Protein AF-A0AAV2C177-F1 (afdb_monomer_lite)

Foldseek 3Di:
DVLLVPADPVLLQVLCVVLVHDDDPPDDSVNSVVSQVPDPSRDPVVSNVSSVVSVVVVVVVVVVVVVVVVVVVVVVVVVVVVVVVVVVVVVVVPDDDDDPPVPPVVVVVVLPVQQPDDDPPDDPVVSVVSSVVVCVVVVVCPPPDDDDDDDDDDDDDDDD

Sequence (160 aa):
MAYLAKARKDDLKTLATELGLQVNDTMRVIDLKDLIVKSETYDEIFTKNLLETLIETRQQQENDHKNLEERKRKEQDLLFEIERLKLNLAAVGSSPNLGASASNVNIETHIQQLVPKFTNTSDIASYLQLFERQCETLNVLGYFTSPTNEGEFQRQPRNN

pLDDT: mean 75.11, std 18.79, range [34.16, 93.94]

Radius of gyration: 38.58 Å; chains: 1; bounding box: 80×46×93 Å

Organism: NCBI:txid280406

Structure (mmCIF, N/CA/C/O backbone):
data_AF-A0AAV2C177-F1
#
_entry.id   AF-A0AAV2C177-F1
#
loop_
_atom_site.group_PDB
_atom_site.id
_atom_site.type_symbol
_atom_site.label_atom_id
_atom_site.label_alt_id
_atom_site.label_comp_id
_atom_site.label_asym_id
_atom_site.label_entity_id
_atom_site.label_seq_id
_atom_site.pdbx_PDB_ins_code
_atom_site.Cartn_x
_atom_site.Cartn_y
_atom_site.Cartn_z
_atom_site.occupancy
_atom_site.B_iso_or_equiv
_atom_site.auth_seq_id
_atom_site.auth_comp_id
_atom_site.auth_asym_id
_atom_site.auth_atom_id
_atom_site.pdbx_PDB_model_num
ATOM 1 N N . MET A 1 1 ? -15.573 3.826 21.245 1.00 64.12 1 MET A N 1
ATOM 2 C CA . MET A 1 1 ? -14.378 3.534 20.420 1.00 64.12 1 MET A CA 1
ATOM 3 C C . MET A 1 1 ? -14.735 3.421 18.937 1.00 64.12 1 MET A C 1
ATOM 5 O O . MET A 1 1 ? -14.883 2.324 18.412 1.00 64.12 1 MET A O 1
ATOM 9 N N . ALA A 1 2 ? -14.929 4.554 18.249 1.00 80.06 2 ALA A N 1
ATOM 10 C CA . ALA A 1 2 ? -15.365 4.574 16.842 1.00 80.06 2 ALA A CA 1
ATOM 11 C C . ALA A 1 2 ? -14.238 4.255 15.838 1.00 80.06 2 ALA A C 1
ATOM 13 O O . ALA A 1 2 ? -14.513 3.811 14.725 1.00 80.06 2 ALA A O 1
ATOM 14 N N . TYR A 1 3 ? -12.974 4.454 16.221 1.00 87.81 3 TYR A N 1
ATOM 15 C CA . TYR A 1 3 ? -11.823 4.253 15.336 1.00 87.81 3 TYR A CA 1
ATOM 16 C C . TYR A 1 3 ? -11.579 2.763 15.027 1.00 87.81 3 TYR A C 1
ATOM 18 O O . TYR A 1 3 ? -11.424 2.399 13.863 1.00 87.81 3 TYR A O 1
ATOM 26 N N . LEU A 1 4 ? -11.712 1.878 16.027 1.00 90.50 4 LEU A N 1
ATOM 27 C CA . LEU A 1 4 ? -11.646 0.421 15.838 1.00 90.50 4 LEU A CA 1
ATOM 28 C C . LEU A 1 4 ? -12.743 -0.098 14.896 1.00 90.50 4 LEU A C 1
ATOM 30 O O . LEU A 1 4 ? -12.588 -1.143 14.271 1.00 90.50 4 LEU A O 1
ATOM 34 N N . ALA A 1 5 ? -13.869 0.616 14.769 1.00 88.50 5 ALA A N 1
ATOM 35 C CA . ALA A 1 5 ? -14.960 0.205 13.891 1.00 88.50 5 ALA A CA 1
ATOM 36 C C . ALA A 1 5 ? -14.564 0.222 12.406 1.00 88.50 5 ALA A C 1
ATOM 38 O O . ALA A 1 5 ? -15.079 -0.597 11.649 1.00 88.50 5 ALA A O 1
ATOM 39 N N . LYS A 1 6 ? -13.640 1.114 12.022 1.00 89.19 6 LYS A N 1
ATOM 40 C CA . LYS A 1 6 ? -13.135 1.277 10.651 1.00 89.19 6 LYS A CA 1
ATOM 41 C C . LYS A 1 6 ? -11.962 0.345 10.312 1.00 89.19 6 LYS A C 1
ATOM 43 O O . LYS A 1 6 ? -11.623 0.221 9.140 1.00 89.19 6 LYS A O 1
ATOM 48 N N . ALA A 1 7 ? -11.353 -0.286 11.314 1.00 89.69 7 ALA A N 1
ATOM 49 C CA . ALA A 1 7 ? -10.188 -1.151 11.152 1.00 89.69 7 ALA A CA 1
ATOM 50 C C . ALA A 1 7 ? -10.539 -2.481 10.465 1.00 89.69 7 ALA A C 1
ATOM 52 O O . ALA A 1 7 ? -11.612 -3.049 10.711 1.00 89.69 7 ALA A O 1
ATOM 53 N N . ARG A 1 8 ? -9.627 -3.014 9.638 1.00 92.19 8 ARG A N 1
ATOM 54 C CA . ARG A 1 8 ? -9.775 -4.364 9.072 1.00 92.19 8 ARG A CA 1
ATOM 55 C C . ARG A 1 8 ? -9.472 -5.425 10.129 1.00 92.19 8 ARG A C 1
ATOM 57 O O . ARG A 1 8 ? -8.832 -5.158 11.141 1.00 92.19 8 ARG A O 1
ATOM 64 N N . LYS A 1 9 ? -9.931 -6.658 9.882 1.00 92.19 9 LYS A N 1
ATOM 65 C CA . LYS A 1 9 ? -9.678 -7.796 10.781 1.00 92.19 9 LYS A CA 1
ATOM 66 C C . LYS A 1 9 ? -8.177 -8.016 10.994 1.00 92.19 9 LYS A C 1
ATOM 68 O O . LYS A 1 9 ? -7.777 -8.231 12.130 1.00 92.19 9 LYS A O 1
ATOM 73 N N . ASP A 1 10 ? -7.383 -7.942 9.929 1.00 91.81 10 ASP A N 1
ATOM 74 C CA . ASP A 1 10 ? -5.937 -8.172 9.999 1.00 91.81 10 ASP A CA 1
ATOM 75 C C . ASP A 1 10 ? -5.230 -7.065 10.788 1.00 91.81 10 ASP A C 1
ATOM 77 O O . ASP A 1 10 ? -4.469 -7.372 11.698 1.00 91.81 10 ASP A O 1
ATOM 81 N N . ASP A 1 11 ? -5.585 -5.796 10.553 1.00 93.25 11 ASP A N 1
ATOM 82 C CA . ASP A 1 11 ? -5.046 -4.664 11.321 1.00 93.25 11 ASP A CA 1
ATOM 83 C C . ASP A 1 11 ? -5.360 -4.804 12.823 1.00 93.25 11 ASP A C 1
ATOM 85 O O . ASP A 1 11 ? -4.505 -4.557 13.666 1.00 93.25 11 ASP A O 1
ATOM 89 N N . LEU A 1 12 ? -6.574 -5.257 13.172 1.00 93.44 12 LEU A N 1
ATOM 90 C CA . LEU A 1 12 ? -6.971 -5.510 14.563 1.00 93.44 12 LEU A CA 1
ATOM 91 C C . LEU A 1 12 ? -6.228 -6.690 15.194 1.00 93.44 12 LEU A C 1
ATOM 93 O O . LEU A 1 12 ? -5.961 -6.656 16.394 1.00 93.44 12 LEU A O 1
ATOM 97 N N . LYS A 1 13 ? -5.907 -7.733 14.418 1.00 93.56 13 LYS A N 1
ATOM 98 C CA . LYS A 1 13 ? -5.086 -8.847 14.904 1.00 93.56 13 LYS A CA 1
ATOM 99 C C . LYS A 1 13 ? -3.681 -8.361 15.229 1.00 93.56 13 LYS A C 1
ATOM 101 O O . LYS A 1 13 ? -3.229 -8.576 16.347 1.00 93.56 13 LYS A O 1
ATOM 106 N N . THR A 1 14 ? -3.039 -7.667 14.291 1.00 93.62 14 THR A N 1
ATOM 107 C CA . THR A 1 14 ? -1.691 -7.126 14.488 1.00 93.62 14 THR A CA 1
ATOM 108 C C . THR A 1 14 ? -1.666 -6.158 15.664 1.00 93.62 14 THR A C 1
ATOM 110 O O . THR A 1 14 ? -0.816 -6.286 16.533 1.00 93.62 14 THR A O 1
ATOM 113 N N . LEU A 1 15 ? -2.657 -5.268 15.765 1.00 93.25 15 LEU A N 1
ATOM 114 C CA . LEU A 1 15 ? -2.800 -4.348 16.892 1.00 93.25 15 LEU A CA 1
ATOM 115 C C . LEU A 1 15 ? -2.883 -5.082 18.237 1.00 93.25 15 LEU A C 1
ATOM 117 O O . LEU A 1 15 ? -2.197 -4.714 19.183 1.00 93.25 15 LEU A O 1
ATOM 121 N N . ALA A 1 16 ? -3.702 -6.130 18.334 1.00 92.88 16 ALA A N 1
ATOM 122 C CA . ALA A 1 16 ? -3.807 -6.917 19.557 1.00 92.88 16 ALA A CA 1
ATOM 123 C C . ALA A 1 16 ? -2.504 -7.678 19.872 1.00 92.88 16 ALA A C 1
ATOM 125 O O . ALA A 1 16 ? -2.121 -7.751 21.037 1.00 92.88 16 ALA A O 1
ATOM 126 N N . THR A 1 17 ? -1.788 -8.178 18.861 1.00 92.88 17 THR A N 1
ATOM 127 C CA . THR A 1 17 ? -0.466 -8.801 19.037 1.00 92.88 17 THR A CA 1
ATOM 128 C C . THR A 1 17 ? 0.585 -7.805 19.536 1.00 92.88 17 THR A C 1
ATOM 130 O O . THR A 1 17 ? 1.320 -8.130 20.464 1.00 92.88 17 THR A O 1
ATOM 133 N N . GLU A 1 18 ? 0.622 -6.587 18.992 1.00 91.38 18 GLU A N 1
ATOM 134 C CA . GLU A 1 18 ? 1.525 -5.506 19.429 1.00 91.38 18 GLU A CA 1
ATOM 135 C C . GLU A 1 18 ? 1.225 -5.043 20.864 1.00 91.38 18 GLU A C 1
ATOM 137 O O . GLU A 1 18 ? 2.129 -4.719 21.630 1.00 91.38 18 GLU A O 1
ATOM 142 N N . LEU A 1 19 ? -0.047 -5.086 21.274 1.00 90.56 19 LEU A N 1
ATOM 143 C CA . LEU A 1 19 ? -0.466 -4.845 22.660 1.00 90.56 19 LEU A CA 1
ATOM 144 C C . LEU A 1 19 ? -0.157 -6.023 23.608 1.00 90.56 19 LEU A C 1
ATOM 146 O O . LEU A 1 19 ? -0.509 -5.966 24.788 1.00 90.56 19 LEU A O 1
ATOM 150 N N . GLY A 1 20 ? 0.476 -7.093 23.112 1.00 89.06 20 GLY A N 1
ATOM 151 C CA . GLY A 1 20 ? 0.830 -8.284 23.887 1.00 89.06 20 GLY A CA 1
ATOM 152 C C . GLY A 1 20 ? -0.356 -9.198 24.215 1.00 89.06 20 GLY A C 1
ATOM 153 O O . GLY A 1 20 ? -0.258 -10.038 25.110 1.00 89.06 20 GLY A O 1
ATOM 154 N N . LEU A 1 21 ? -1.486 -9.042 23.521 1.00 91.75 21 LEU A N 1
ATOM 155 C CA . LEU A 1 21 ? -2.688 -9.848 23.725 1.00 91.75 21 LEU A CA 1
ATOM 156 C C . LEU A 1 21 ? -2.605 -11.139 22.906 1.00 91.75 21 LEU A C 1
ATOM 158 O O . LEU A 1 21 ? -2.101 -11.162 21.782 1.00 91.75 21 LEU A O 1
ATOM 162 N N . GLN A 1 22 ? -3.138 -12.234 23.450 1.00 89.69 22 GLN A N 1
ATOM 163 C CA . GLN A 1 22 ? -3.216 -13.492 22.711 1.00 89.69 22 GLN A CA 1
ATOM 164 C C . GLN A 1 22 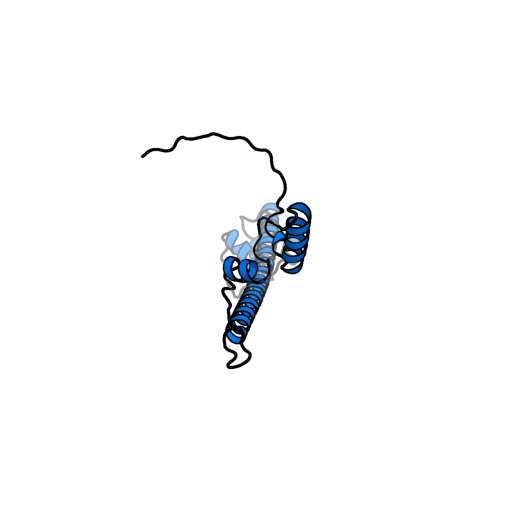? -4.340 -13.440 21.676 1.00 89.69 22 GLN A C 1
ATOM 166 O O . GLN A 1 22 ? -5.520 -13.341 22.015 1.00 89.69 22 GLN A O 1
ATOM 171 N N . VAL A 1 23 ? -3.957 -13.537 20.404 1.00 89.75 23 VAL A N 1
ATOM 172 C CA . VAL A 1 23 ? -4.864 -13.471 19.259 1.00 89.75 23 VAL A CA 1
ATOM 173 C C . VAL A 1 23 ? -4.935 -14.834 18.587 1.00 89.75 23 VAL A C 1
ATOM 175 O O . VAL A 1 23 ? -3.912 -15.396 18.211 1.00 89.75 23 VAL A O 1
ATOM 178 N N . ASN A 1 24 ? -6.151 -15.347 18.391 1.00 88.50 24 ASN A N 1
ATOM 179 C CA . ASN A 1 24 ? -6.386 -16.562 17.611 1.00 88.50 24 ASN A CA 1
ATOM 180 C C . ASN A 1 24 ? -6.914 -16.209 16.217 1.00 88.50 24 ASN A C 1
ATOM 182 O O . ASN A 1 24 ? -7.742 -15.307 16.059 1.00 88.50 24 ASN A O 1
ATOM 186 N N . ASP A 1 25 ? -6.527 -16.978 15.198 1.00 86.06 25 ASP A N 1
ATOM 187 C CA . ASP A 1 25 ? -6.924 -16.691 13.815 1.00 86.06 25 ASP A CA 1
ATOM 188 C C . ASP A 1 25 ? -8.433 -16.790 13.549 1.00 86.06 25 ASP A C 1
ATOM 190 O O . ASP A 1 25 ? -8.971 -16.109 12.661 1.00 86.06 25 ASP A O 1
ATOM 194 N N . THR A 1 26 ? -9.118 -17.589 14.364 1.00 90.81 26 THR A N 1
ATOM 195 C CA . THR A 1 26 ? -10.559 -17.848 14.319 1.00 90.81 26 THR A CA 1
ATOM 196 C C . THR A 1 26 ? -11.400 -16.775 15.012 1.00 90.81 26 THR A C 1
ATOM 198 O O . THR A 1 26 ? -12.614 -16.750 14.807 1.00 90.81 26 THR A O 1
ATOM 201 N N . MET A 1 27 ? -10.794 -15.861 15.783 1.00 90.50 27 MET A N 1
ATOM 202 C CA . MET A 1 27 ? -11.532 -14.807 16.490 1.00 90.50 27 MET A CA 1
ATOM 203 C C . MET A 1 27 ? -12.306 -13.914 15.519 1.00 90.50 27 MET A C 1
ATOM 205 O O . MET A 1 27 ? -11.838 -13.587 14.419 1.00 90.50 27 MET A O 1
ATOM 209 N N . ARG A 1 28 ? -13.512 -13.499 15.922 1.00 93.38 28 ARG A N 1
ATOM 210 C CA . ARG A 1 28 ? -14.308 -12.543 15.146 1.00 93.38 28 ARG A CA 1
ATOM 211 C C . ARG A 1 28 ? -13.816 -11.128 15.417 1.00 93.38 28 ARG A C 1
ATOM 213 O O . ARG A 1 28 ? -13.253 -10.831 16.462 1.00 93.38 28 ARG A O 1
ATOM 220 N N . VAL A 1 29 ? -14.104 -10.227 14.483 1.00 92.19 29 VAL A N 1
ATOM 221 C CA . VAL A 1 29 ? -13.759 -8.800 14.595 1.00 92.19 29 VAL A CA 1
ATOM 222 C C . VAL A 1 29 ? -14.313 -8.175 15.878 1.00 92.19 29 VAL A C 1
ATOM 224 O O . VAL A 1 29 ? -13.658 -7.333 16.478 1.00 92.19 29 VAL A O 1
ATOM 227 N N . ILE A 1 30 ? -15.511 -8.583 16.301 1.00 92.00 30 ILE A N 1
ATOM 228 C CA . ILE A 1 30 ? -16.134 -8.092 17.537 1.00 92.00 30 ILE A CA 1
ATOM 229 C C . ILE A 1 30 ? -15.345 -8.580 18.755 1.00 92.00 30 ILE A C 1
ATOM 231 O O . ILE A 1 30 ? -15.004 -7.770 19.607 1.00 92.00 30 ILE A O 1
ATOM 235 N N . ASP A 1 31 ? -14.984 -9.866 18.787 1.00 92.69 31 ASP A N 1
ATOM 236 C CA . ASP A 1 31 ? -14.225 -10.456 19.893 1.00 92.69 31 ASP A CA 1
ATOM 237 C C . ASP A 1 31 ? -12.832 -9.798 20.022 1.00 92.69 31 ASP A C 1
ATOM 239 O O . ASP A 1 31 ? -12.385 -9.527 21.130 1.00 92.69 31 ASP A O 1
ATOM 243 N N . LEU A 1 32 ? -12.181 -9.453 18.899 1.00 93.12 32 LEU A N 1
ATOM 244 C CA . LEU A 1 32 ? -10.905 -8.715 18.881 1.00 93.12 32 LEU A CA 1
ATOM 245 C C . LEU A 1 32 ? -11.040 -7.293 19.440 1.00 93.12 32 LEU A C 1
ATOM 247 O O . LEU A 1 32 ? -10.219 -6.862 20.244 1.00 93.12 32 LEU A O 1
ATOM 251 N N . LYS A 1 33 ? -12.082 -6.560 19.028 1.00 92.62 33 LYS A N 1
ATOM 252 C CA . LYS A 1 33 ? -12.353 -5.200 19.526 1.00 92.62 33 LYS A CA 1
ATOM 253 C C . LYS A 1 33 ? -12.593 -5.211 21.028 1.00 92.62 33 LYS A C 1
ATOM 255 O O . LYS A 1 33 ? -12.043 -4.380 21.743 1.00 92.62 33 LYS A O 1
ATOM 260 N N . ASP A 1 34 ? -13.389 -6.169 21.485 1.00 92.81 34 ASP A N 1
ATOM 261 C CA . ASP A 1 34 ? -13.671 -6.368 22.897 1.00 92.81 34 ASP A CA 1
ATOM 262 C C . ASP A 1 34 ? -12.405 -6.720 23.681 1.00 92.81 34 ASP A C 1
ATOM 264 O O . ASP A 1 34 ? -12.205 -6.172 24.759 1.00 92.81 34 ASP A O 1
ATOM 268 N N . LEU A 1 35 ? -11.546 -7.593 23.147 1.00 92.75 35 LEU A N 1
ATOM 269 C CA . LEU A 1 35 ? -10.286 -7.985 23.782 1.00 92.75 35 LEU A CA 1
ATOM 270 C C . LEU A 1 35 ? -9.346 -6.788 23.976 1.00 92.75 35 LEU A C 1
ATOM 272 O O . LEU A 1 35 ? -8.771 -6.637 25.049 1.00 92.75 35 LEU A O 1
ATOM 276 N N . ILE A 1 36 ? -9.235 -5.925 22.962 1.00 91.81 36 ILE A N 1
ATOM 277 C CA . ILE A 1 36 ? -8.404 -4.716 23.006 1.00 91.81 36 ILE A CA 1
ATOM 278 C C . ILE A 1 36 ? -8.949 -3.720 24.033 1.00 91.81 36 ILE A C 1
ATOM 280 O O . ILE A 1 36 ? -8.193 -3.203 24.838 1.00 91.81 36 ILE A O 1
ATOM 284 N N . VAL A 1 37 ? -10.259 -3.456 24.033 1.00 91.50 37 VAL A N 1
ATOM 285 C CA . VAL A 1 37 ? -10.857 -2.453 24.935 1.00 91.50 37 VAL A CA 1
ATOM 286 C C . VAL A 1 37 ? -10.908 -2.937 26.389 1.00 91.50 37 VAL A C 1
ATOM 288 O O . VAL A 1 37 ? -10.889 -2.120 27.305 1.00 91.50 37 VAL A O 1
ATOM 291 N N . LYS A 1 38 ? -10.993 -4.253 26.616 1.00 91.12 38 LYS A N 1
ATOM 292 C CA . LYS A 1 38 ? -11.011 -4.853 27.960 1.00 91.12 38 LYS A CA 1
ATOM 293 C C . LYS A 1 38 ? -9.613 -5.072 28.544 1.00 91.12 38 LYS A C 1
ATOM 295 O O . LYS A 1 38 ? -9.532 -5.510 29.690 1.00 91.12 38 LYS A O 1
ATOM 300 N N . SER A 1 39 ? -8.535 -4.829 27.795 1.00 89.19 39 SER A N 1
ATOM 301 C CA . SER A 1 39 ? -7.186 -5.010 28.328 1.00 89.19 39 SER A CA 1
ATOM 302 C C . SER A 1 39 ? -6.841 -3.912 29.335 1.00 89.19 39 SER A C 1
ATOM 304 O O . SER A 1 39 ? -7.199 -2.749 29.167 1.00 89.19 39 SER A O 1
ATOM 306 N N . GLU A 1 40 ? -6.102 -4.267 30.386 1.00 88.06 40 GLU A N 1
ATOM 307 C CA . GLU A 1 40 ? -5.603 -3.290 31.369 1.00 88.06 40 GLU A CA 1
ATOM 308 C C . GLU A 1 40 ? -4.577 -2.323 30.758 1.00 88.06 40 GLU A C 1
ATOM 310 O O . GLU A 1 40 ? -4.357 -1.227 31.264 1.00 88.06 40 GLU A O 1
ATOM 315 N N . THR A 1 41 ? -3.969 -2.728 29.644 1.00 85.81 41 THR A N 1
ATOM 316 C CA . THR A 1 41 ? -2.990 -1.961 28.869 1.00 85.81 41 THR A CA 1
ATOM 317 C C . THR A 1 41 ? -3.627 -1.023 27.842 1.00 85.81 41 THR A C 1
ATOM 319 O O . THR A 1 41 ? -2.909 -0.392 27.068 1.00 85.81 41 THR A O 1
ATOM 322 N N . TYR A 1 42 ? -4.960 -0.939 27.794 1.00 90.12 42 TYR A N 1
ATOM 323 C CA . TYR A 1 42 ? -5.665 -0.125 26.814 1.00 90.12 42 TYR A CA 1
ATOM 324 C C . TYR A 1 42 ? -5.494 1.373 27.094 1.00 90.12 42 TYR A C 1
ATOM 326 O O . TYR A 1 42 ? -6.072 1.926 28.029 1.00 90.12 42 TYR A O 1
ATOM 334 N N . ASP A 1 43 ? -4.756 2.046 26.216 1.00 91.62 43 ASP A N 1
ATOM 335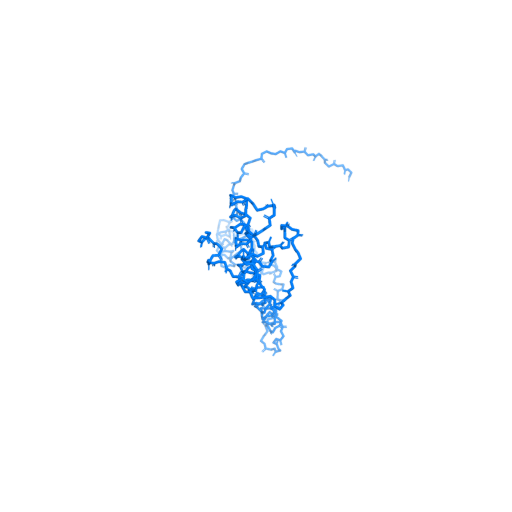 C CA . ASP A 1 43 ? -4.730 3.503 26.099 1.00 91.62 43 ASP A CA 1
ATOM 336 C C . ASP A 1 43 ? -5.326 3.894 24.743 1.00 91.62 43 ASP A C 1
ATOM 338 O O . ASP A 1 43 ? -4.838 3.475 23.691 1.00 91.62 43 ASP A O 1
ATOM 342 N N . GLU A 1 44 ? -6.396 4.692 24.756 1.00 91.12 44 GLU A N 1
ATOM 343 C CA . GLU A 1 44 ? -7.105 5.106 23.545 1.00 91.12 44 GLU A CA 1
ATOM 344 C C . GLU A 1 44 ? -6.206 5.876 22.569 1.00 91.12 44 GLU A C 1
ATOM 346 O O . GLU A 1 44 ? -6.294 5.648 21.362 1.00 91.12 44 GLU A O 1
ATOM 351 N N . ILE A 1 45 ? -5.330 6.758 23.063 1.00 91.94 45 ILE A N 1
ATOM 352 C CA . ILE A 1 45 ? -4.469 7.582 22.204 1.00 91.94 45 ILE A CA 1
ATOM 353 C C . ILE A 1 45 ? -3.387 6.705 21.581 1.00 91.94 45 ILE A C 1
ATOM 355 O O . ILE A 1 45 ? -3.192 6.729 20.365 1.00 91.94 45 ILE A O 1
ATOM 359 N N . PHE A 1 46 ? -2.723 5.893 22.405 1.00 92.19 46 PHE A N 1
ATOM 360 C CA . PHE A 1 46 ? -1.692 4.969 21.944 1.00 92.19 46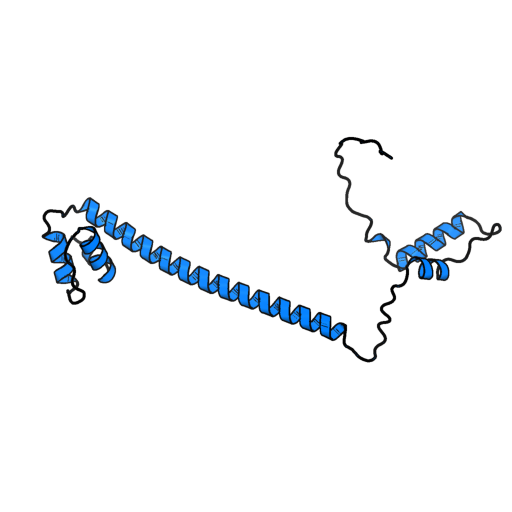 PHE A CA 1
ATOM 361 C C . PHE A 1 46 ? -2.247 3.959 20.934 1.00 92.19 46 PHE A C 1
ATOM 363 O O . PHE A 1 46 ? -1.707 3.816 19.839 1.00 92.19 46 PHE A O 1
ATOM 370 N N . THR A 1 47 ? -3.369 3.314 21.259 1.00 93.00 47 THR A N 1
ATOM 371 C CA . THR A 1 47 ? -4.002 2.291 20.414 1.00 93.00 47 THR A CA 1
ATOM 372 C C . THR A 1 47 ? -4.466 2.876 19.083 1.00 93.00 47 THR A C 1
ATOM 374 O O . THR A 1 47 ? -4.341 2.232 18.040 1.00 93.00 47 THR A O 1
ATOM 377 N N . LYS A 1 48 ? -4.982 4.110 19.092 1.00 93.19 48 LYS A N 1
ATOM 378 C CA . LYS A 1 48 ? -5.369 4.813 17.870 1.00 93.19 48 LYS A CA 1
ATOM 379 C C . LYS A 1 48 ? -4.153 5.121 16.993 1.00 93.19 48 LYS A C 1
ATOM 381 O O . LYS A 1 48 ? -4.188 4.787 15.813 1.00 93.19 48 LYS A O 1
ATOM 386 N N . ASN A 1 49 ? -3.099 5.710 17.558 1.00 93.56 49 ASN A N 1
ATOM 387 C CA . ASN A 1 49 ? -1.885 6.048 16.808 1.00 93.56 49 ASN A CA 1
ATOM 388 C C . ASN A 1 49 ? -1.224 4.789 16.229 1.00 93.56 49 ASN A C 1
ATOM 390 O O . ASN A 1 49 ? -0.848 4.767 15.061 1.00 93.56 49 ASN A O 1
ATOM 394 N N . LEU A 1 50 ? -1.150 3.715 17.019 1.00 93.81 50 LEU A N 1
ATOM 395 C CA . LEU A 1 50 ? -0.601 2.436 16.577 1.00 93.81 50 LEU A CA 1
ATOM 396 C C . LEU A 1 50 ? -1.406 1.850 15.410 1.00 93.81 50 LEU A C 1
ATOM 398 O O . LEU A 1 50 ? -0.831 1.399 14.421 1.00 93.81 50 LEU A O 1
ATOM 402 N N . LEU A 1 51 ? -2.739 1.905 15.483 1.00 93.94 51 LEU A N 1
ATOM 403 C CA . LEU A 1 51 ? -3.592 1.470 14.381 1.00 93.94 51 LEU A CA 1
ATOM 404 C C . LEU A 1 51 ? -3.393 2.323 13.119 1.00 93.94 51 LEU A C 1
ATOM 406 O O . LEU A 1 51 ? -3.378 1.776 12.018 1.00 93.94 51 LEU A O 1
ATOM 410 N N . GLU A 1 52 ? -3.241 3.641 13.258 1.00 93.75 52 GLU A N 1
ATOM 411 C CA . GLU A 1 52 ? -2.951 4.535 12.130 1.00 93.75 52 GLU A CA 1
ATOM 412 C C . GLU A 1 52 ? -1.624 4.150 11.453 1.00 93.75 52 GLU A C 1
ATOM 414 O O . GLU A 1 52 ? -1.604 3.933 10.241 1.00 93.75 52 GLU A O 1
ATOM 419 N N . THR A 1 53 ? -0.558 3.914 12.227 1.00 93.25 53 THR A N 1
ATOM 420 C CA . THR A 1 53 ? 0.739 3.450 11.705 1.00 93.25 53 THR A CA 1
ATOM 421 C C . THR A 1 53 ? 0.648 2.089 11.005 1.00 93.25 53 THR A C 1
ATOM 423 O O . THR A 1 53 ? 1.270 1.885 9.959 1.00 93.25 53 THR A O 1
ATOM 426 N N . LEU A 1 54 ? -0.140 1.146 11.531 1.00 93.19 54 LEU A N 1
ATOM 427 C CA . LEU A 1 54 ? -0.353 -0.158 10.889 1.00 93.19 54 LEU A CA 1
ATOM 428 C C . LEU A 1 54 ? -1.044 -0.015 9.526 1.00 93.19 54 LEU A C 1
ATOM 43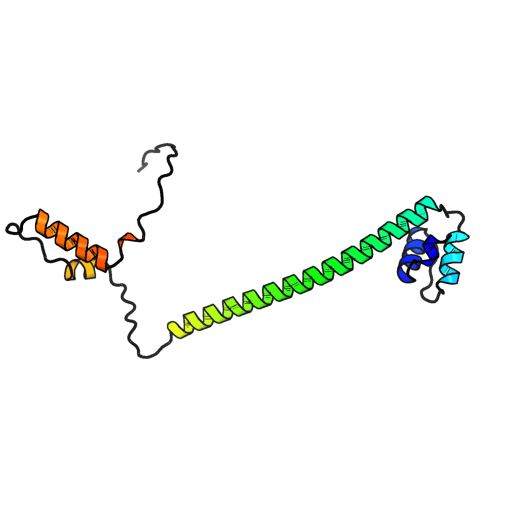0 O O . LEU A 1 54 ? -0.625 -0.633 8.543 1.00 93.19 54 LEU A O 1
ATOM 434 N N . ILE A 1 55 ? -2.068 0.840 9.446 1.00 91.94 55 ILE A N 1
ATOM 435 C CA . ILE A 1 55 ? -2.790 1.115 8.199 1.00 91.94 55 ILE A CA 1
ATOM 436 C C . ILE A 1 55 ? -1.860 1.767 7.170 1.00 91.94 55 ILE A C 1
ATOM 438 O O . ILE A 1 55 ? -1.876 1.364 6.003 1.00 91.94 55 ILE A O 1
ATOM 442 N N . GLU A 1 56 ? -1.045 2.737 7.589 1.00 91.50 56 GLU A N 1
ATOM 443 C CA . GLU A 1 56 ? -0.047 3.393 6.735 1.00 91.50 56 GLU A CA 1
ATOM 444 C C . GLU A 1 56 ? 0.994 2.398 6.216 1.00 91.50 56 GLU A C 1
ATOM 446 O O . GLU A 1 56 ? 1.255 2.347 5.014 1.00 91.50 56 GLU A O 1
ATOM 451 N N . THR A 1 57 ? 1.529 1.546 7.092 1.00 87.88 57 THR A N 1
ATOM 452 C CA . THR A 1 57 ? 2.534 0.535 6.733 1.00 87.88 57 THR A CA 1
ATOM 453 C C . THR A 1 57 ? 1.991 -0.447 5.695 1.00 87.88 57 THR A C 1
ATOM 455 O O . THR A 1 57 ? 2.655 -0.728 4.696 1.00 87.88 57 THR A O 1
ATOM 458 N N . ARG A 1 58 ? 0.753 -0.925 5.873 1.00 89.19 58 ARG A N 1
ATOM 459 C CA . ARG A 1 58 ? 0.076 -1.785 4.889 1.00 89.19 58 ARG A CA 1
ATOM 460 C C . ARG A 1 58 ? -0.084 -1.074 3.543 1.00 89.19 58 ARG A C 1
ATOM 462 O O . ARG A 1 58 ? 0.167 -1.665 2.495 1.00 89.19 58 ARG A O 1
ATOM 469 N N . GLN A 1 59 ? -0.505 0.190 3.563 1.00 86.25 59 GLN A N 1
ATOM 470 C CA . GLN A 1 59 ? -0.693 0.981 2.347 1.00 86.25 59 GLN A CA 1
ATOM 471 C C . GLN A 1 59 ? 0.631 1.187 1.598 1.00 86.25 59 GLN A C 1
ATOM 473 O O . GLN A 1 59 ? 0.667 1.098 0.370 1.00 86.25 59 GLN A O 1
ATOM 478 N N . GLN A 1 60 ? 1.717 1.417 2.337 1.00 85.38 60 GLN A N 1
ATOM 479 C CA . GLN A 1 60 ? 3.054 1.569 1.780 1.00 85.38 60 GLN A CA 1
ATOM 480 C C . GLN A 1 60 ? 3.544 0.269 1.131 1.00 85.38 60 GLN A C 1
ATOM 482 O O . GLN A 1 60 ? 3.980 0.293 -0.016 1.00 85.38 60 GLN A O 1
ATOM 487 N N . GLN A 1 61 ? 3.379 -0.876 1.800 1.00 82.69 61 GLN A N 1
ATOM 488 C CA . GLN A 1 61 ? 3.755 -2.181 1.243 1.00 82.69 61 GLN A CA 1
ATOM 489 C C . GLN A 1 61 ? 2.996 -2.518 -0.050 1.00 82.69 61 GLN A C 1
ATOM 491 O O . GLN A 1 61 ? 3.592 -3.021 -1.003 1.00 82.69 61 GLN A O 1
ATOM 496 N N . GLU A 1 62 ? 1.696 -2.215 -0.120 1.00 81.69 62 GLU A N 1
ATOM 497 C CA . GLU A 1 62 ? 0.905 -2.401 -1.346 1.00 81.69 62 GLU A CA 1
ATOM 498 C C . GLU A 1 62 ? 1.417 -1.526 -2.503 1.00 81.69 62 GLU A C 1
ATOM 500 O O . GLU A 1 62 ? 1.459 -1.975 -3.653 1.00 81.69 62 GLU A O 1
ATOM 505 N N . ASN A 1 63 ? 1.819 -0.286 -2.216 1.00 79.31 63 ASN A N 1
ATOM 506 C CA . ASN A 1 63 ? 2.374 0.625 -3.217 1.00 79.31 63 ASN A CA 1
ATOM 507 C C . ASN A 1 63 ? 3.761 0.176 -3.688 1.00 79.31 63 ASN A C 1
ATOM 509 O O . ASN A 1 63 ? 4.028 0.167 -4.892 1.00 79.31 63 ASN A O 1
ATOM 513 N N . ASP A 1 64 ? 4.621 -0.242 -2.762 1.00 80.19 64 ASP A N 1
ATOM 514 C CA . ASP A 1 64 ? 5.968 -0.715 -3.074 1.00 80.19 64 ASP A CA 1
ATOM 515 C C . ASP A 1 64 ? 5.932 -1.993 -3.914 1.00 80.19 64 ASP A C 1
ATOM 517 O O . ASP A 1 64 ? 6.698 -2.125 -4.870 1.00 80.19 64 ASP A O 1
ATOM 521 N N . HIS A 1 65 ? 4.995 -2.903 -3.628 1.00 78.06 65 HIS A N 1
ATOM 522 C CA . HIS A 1 65 ? 4.803 -4.108 -4.430 1.00 78.06 65 HIS A CA 1
ATOM 523 C C . HIS A 1 65 ? 4.417 -3.773 -5.876 1.00 78.06 65 HIS A C 1
ATOM 525 O O . HIS A 1 65 ? 5.049 -4.264 -6.812 1.00 78.06 65 HIS A O 1
ATOM 531 N N . LYS A 1 66 ? 3.446 -2.870 -6.070 1.00 79.50 66 LYS A N 1
ATOM 532 C CA . LYS A 1 66 ? 3.037 -2.415 -7.409 1.00 79.50 66 LYS A CA 1
ATOM 533 C C . LYS A 1 66 ? 4.178 -1.735 -8.162 1.00 79.50 66 LYS A C 1
ATOM 535 O O . LYS A 1 66 ? 4.389 -2.015 -9.339 1.00 79.50 66 LYS A O 1
ATOM 540 N N . ASN A 1 67 ? 4.933 -0.871 -7.485 1.00 79.81 67 ASN A N 1
ATOM 541 C CA . ASN A 1 67 ? 6.075 -0.189 -8.086 1.00 79.81 67 ASN A CA 1
ATOM 542 C C . ASN A 1 67 ? 7.174 -1.189 -8.486 1.00 79.81 67 ASN A C 1
ATOM 544 O O . ASN A 1 67 ? 7.761 -1.081 -9.561 1.00 79.81 67 ASN A O 1
ATOM 548 N N . LEU A 1 68 ? 7.431 -2.208 -7.660 1.00 83.56 68 LEU A N 1
ATOM 549 C CA . LEU A 1 68 ? 8.399 -3.254 -7.978 1.00 83.56 68 LEU A CA 1
ATOM 550 C C . LEU A 1 68 ? 7.987 -4.069 -9.211 1.00 83.56 68 LEU A C 1
ATOM 552 O O . LEU A 1 68 ? 8.836 -4.356 -10.055 1.00 83.56 68 LEU A O 1
ATOM 556 N N . GLU A 1 69 ? 6.709 -4.429 -9.339 1.00 82.62 69 GLU A N 1
ATOM 557 C CA . GLU A 1 69 ? 6.206 -5.121 -10.530 1.00 82.62 69 GLU A CA 1
ATOM 558 C C . GLU A 1 69 ? 6.325 -4.259 -11.790 1.00 82.62 69 GLU A C 1
ATOM 560 O O . GLU A 1 69 ? 6.798 -4.735 -12.824 1.00 82.62 69 GLU A O 1
ATOM 565 N N . GLU A 1 70 ? 5.980 -2.972 -11.705 1.00 84.00 70 GLU A N 1
ATOM 566 C CA . GLU A 1 70 ? 6.123 -2.048 -12.831 1.00 84.00 70 GLU A CA 1
ATOM 567 C C . GLU A 1 70 ? 7.591 -1.890 -13.252 1.00 84.00 70 GLU A C 1
ATOM 569 O O . GLU A 1 70 ? 7.906 -1.918 -14.445 1.00 84.00 70 GLU A O 1
ATOM 574 N N . ARG A 1 71 ? 8.510 -1.783 -12.285 1.00 83.44 71 ARG A N 1
ATOM 575 C CA . ARG A 1 71 ? 9.952 -1.728 -12.553 1.00 83.44 71 ARG A CA 1
ATOM 576 C C . ARG A 1 71 ? 10.455 -2.996 -13.230 1.00 83.44 71 ARG A C 1
ATOM 578 O O . ARG A 1 71 ? 11.151 -2.893 -14.235 1.00 83.44 71 ARG A O 1
ATOM 585 N N . LYS A 1 72 ? 10.059 -4.173 -12.739 1.00 87.94 72 LYS A N 1
ATOM 586 C CA . LYS A 1 72 ? 10.421 -5.456 -13.361 1.00 87.94 72 LYS A CA 1
ATOM 587 C C . LYS A 1 72 ? 9.912 -5.560 -14.795 1.00 87.94 72 LYS A C 1
ATOM 589 O O . LYS A 1 72 ? 10.635 -6.048 -15.658 1.00 87.94 72 LYS A O 1
ATOM 594 N N . ARG A 1 73 ? 8.695 -5.080 -15.065 1.00 87.50 73 ARG A N 1
ATOM 595 C CA . ARG A 1 73 ? 8.141 -5.055 -16.422 1.00 87.50 73 ARG A CA 1
ATOM 596 C C . ARG A 1 73 ? 8.949 -4.136 -17.341 1.00 87.50 73 ARG A C 1
ATOM 598 O O . ARG A 1 73 ? 9.343 -4.564 -18.418 1.00 87.50 73 ARG A O 1
ATOM 605 N N . LYS A 1 74 ? 9.266 -2.917 -16.890 1.00 88.44 74 LYS A N 1
ATOM 606 C CA . LYS A 1 74 ? 10.106 -1.974 -17.652 1.00 88.44 74 LYS A CA 1
ATOM 607 C C . LYS A 1 74 ? 11.502 -2.535 -17.926 1.00 88.44 74 LYS A C 1
ATOM 609 O O . LYS A 1 74 ? 12.018 -2.362 -19.023 1.00 88.44 74 LYS A O 1
ATOM 614 N N . GLU A 1 75 ? 12.108 -3.214 -16.955 1.00 88.69 75 GLU A N 1
ATOM 615 C CA . GLU A 1 75 ? 13.406 -3.872 -17.139 1.00 88.69 75 GLU A CA 1
ATOM 616 C C . GLU A 1 75 ? 13.331 -5.012 -18.165 1.00 88.69 75 GLU A C 1
ATOM 618 O O . GLU A 1 75 ? 14.219 -5.119 -19.008 1.00 88.69 75 GLU A O 1
ATOM 623 N N . GLN A 1 76 ? 12.266 -5.821 -18.158 1.00 90.00 76 GLN A N 1
ATOM 624 C CA . GLN A 1 76 ? 12.058 -6.855 -19.180 1.00 90.00 76 GLN A CA 1
ATOM 625 C C . GLN A 1 76 ? 11.873 -6.265 -20.582 1.00 90.00 76 GLN A C 1
ATOM 627 O O . GLN A 1 76 ? 12.504 -6.745 -21.522 1.00 90.00 76 GLN A O 1
ATOM 632 N N . ASP A 1 77 ? 11.074 -5.205 -20.719 1.00 89.69 77 ASP A N 1
ATOM 633 C CA . ASP A 1 77 ? 10.858 -4.534 -22.006 1.00 89.69 77 ASP A CA 1
ATOM 634 C C . ASP A 1 77 ? 12.176 -3.947 -22.554 1.00 89.69 77 ASP A C 1
ATOM 636 O O . ASP A 1 77 ? 12.488 -4.098 -23.736 1.00 89.69 77 ASP A O 1
ATOM 640 N N . LEU A 1 78 ? 13.001 -3.344 -21.686 1.00 92.38 78 LEU A N 1
ATOM 641 C CA . LEU A 1 78 ? 14.326 -2.833 -22.058 1.00 92.38 78 LEU A CA 1
ATOM 642 C C . LEU A 1 78 ? 15.285 -3.950 -22.490 1.00 92.38 78 LEU A C 1
ATOM 644 O O . LEU A 1 78 ? 16.013 -3.787 -23.470 1.00 92.38 78 LEU A O 1
ATOM 648 N N . LEU A 1 79 ? 15.293 -5.083 -21.782 1.00 92.44 79 LEU A N 1
ATOM 649 C CA . LEU A 1 79 ? 16.115 -6.239 -22.150 1.00 92.44 79 LEU A CA 1
ATOM 650 C C . LEU A 1 79 ? 15.708 -6.801 -23.514 1.00 92.44 79 LEU A C 1
ATOM 652 O O . LEU A 1 79 ? 16.580 -7.083 -24.338 1.00 92.44 79 LEU A O 1
ATOM 656 N N . PHE A 1 80 ? 14.404 -6.903 -23.770 1.00 92.06 80 PHE A N 1
ATOM 657 C CA . PHE A 1 80 ? 13.881 -7.363 -25.051 1.00 92.06 80 PHE A CA 1
ATOM 658 C C . PHE A 1 80 ? 14.264 -6.421 -26.201 1.00 92.06 80 PHE A C 1
ATOM 660 O O . PHE A 1 80 ? 14.711 -6.882 -27.252 1.00 92.06 80 PHE A O 1
ATOM 667 N N . GLU A 1 81 ? 14.167 -5.101 -26.010 1.00 91.75 81 GLU A N 1
ATOM 668 C CA . GLU A 1 81 ? 14.581 -4.131 -27.033 1.00 91.75 81 GLU A CA 1
ATOM 669 C C . GLU A 1 81 ? 16.093 -4.210 -27.310 1.00 91.75 81 GLU A C 1
ATOM 671 O O . GLU A 1 81 ? 16.515 -4.196 -28.467 1.00 91.75 81 GLU A O 1
ATOM 676 N N . ILE A 1 82 ? 16.924 -4.369 -26.271 1.00 91.00 82 ILE A N 1
ATOM 677 C CA . ILE A 1 82 ? 18.373 -4.573 -26.434 1.00 91.00 82 ILE A CA 1
ATOM 678 C C . ILE A 1 82 ? 18.656 -5.845 -27.237 1.00 91.00 82 ILE A C 1
ATOM 680 O O . ILE A 1 82 ? 19.504 -5.833 -28.131 1.00 91.00 82 ILE A O 1
ATOM 684 N N . GLU A 1 83 ? 17.977 -6.949 -26.931 1.00 88.75 83 GLU A N 1
ATOM 685 C CA . GLU A 1 83 ? 18.151 -8.213 -27.647 1.00 88.75 83 GLU A CA 1
ATOM 686 C C . GLU A 1 83 ? 17.715 -8.102 -29.112 1.00 88.75 83 GLU A C 1
ATOM 688 O O . GLU A 1 83 ? 18.451 -8.513 -30.013 1.00 88.75 83 GLU A O 1
ATOM 693 N N . ARG A 1 84 ? 16.587 -7.436 -29.374 1.00 91.38 84 ARG A N 1
ATOM 694 C CA . ARG A 1 84 ? 16.125 -7.120 -30.728 1.00 91.38 84 ARG A CA 1
ATOM 695 C C . ARG A 1 84 ? 17.150 -6.288 -31.502 1.00 91.38 84 ARG A C 1
ATOM 697 O O . ARG A 1 84 ? 17.443 -6.606 -32.655 1.00 91.38 84 ARG A O 1
ATOM 704 N N . LEU A 1 85 ? 17.718 -5.248 -30.888 1.00 88.94 85 LEU A N 1
ATOM 705 C CA . LEU A 1 85 ? 18.750 -4.416 -31.512 1.00 88.94 85 LEU A CA 1
ATOM 706 C C . LEU A 1 85 ? 20.030 -5.212 -31.794 1.00 88.94 85 LEU A C 1
ATOM 708 O O . LEU A 1 85 ? 20.601 -5.073 -32.876 1.00 88.94 85 LEU A O 1
ATOM 712 N N . LYS A 1 86 ? 20.454 -6.085 -30.871 1.00 87.62 86 LYS A N 1
ATOM 713 C CA . LYS A 1 86 ? 21.600 -6.987 -31.071 1.00 87.62 86 LYS A CA 1
ATOM 714 C C . LYS A 1 86 ? 21.383 -7.931 -32.251 1.00 87.62 86 LYS A C 1
ATOM 716 O O . LYS A 1 86 ? 22.278 -8.066 -33.081 1.00 87.62 86 LYS A O 1
ATOM 721 N N . LEU A 1 87 ? 20.206 -8.551 -32.349 1.00 85.31 87 LEU A N 1
ATOM 722 C CA . LEU A 1 87 ? 19.860 -9.427 -33.470 1.00 85.31 87 LEU A CA 1
ATOM 723 C C . LEU A 1 87 ? 19.800 -8.661 -34.792 1.00 85.31 87 LEU A C 1
ATOM 725 O O . LEU A 1 87 ? 20.309 -9.153 -35.793 1.00 85.31 87 LEU A O 1
ATOM 729 N N . ASN A 1 88 ? 19.246 -7.447 -34.803 1.00 79.31 88 ASN A N 1
ATOM 730 C CA . ASN A 1 88 ? 19.214 -6.611 -36.002 1.00 79.31 88 ASN A CA 1
ATOM 731 C C . ASN A 1 88 ? 20.631 -6.220 -36.462 1.00 79.31 88 ASN A C 1
ATOM 733 O O . ASN A 1 88 ? 20.945 -6.310 -37.645 1.00 79.31 88 ASN A O 1
ATOM 737 N N . LEU A 1 89 ? 21.519 -5.859 -35.529 1.00 75.12 89 LEU A N 1
ATOM 738 C CA . LEU A 1 89 ? 22.922 -5.566 -35.832 1.00 75.12 89 LEU A CA 1
ATOM 739 C C . LEU A 1 89 ? 23.657 -6.808 -36.370 1.00 75.12 89 LEU A C 1
ATOM 741 O O . LEU A 1 89 ? 24.394 -6.722 -37.351 1.00 75.12 89 LEU A O 1
ATOM 745 N N . ALA A 1 90 ? 23.419 -7.976 -35.765 1.00 74.75 90 ALA A N 1
ATOM 746 C CA . ALA A 1 90 ? 23.989 -9.248 -36.207 1.00 74.75 90 ALA A CA 1
ATOM 747 C C . ALA A 1 90 ? 23.450 -9.695 -37.580 1.00 74.75 90 ALA A C 1
ATOM 749 O O . ALA A 1 90 ? 24.199 -10.252 -38.384 1.00 74.75 90 ALA A O 1
ATOM 750 N N . ALA A 1 91 ? 22.177 -9.415 -37.876 1.00 66.56 91 ALA A N 1
ATOM 751 C CA . ALA A 1 91 ? 21.547 -9.692 -39.165 1.00 66.56 91 ALA A CA 1
ATOM 752 C C . ALA A 1 91 ? 22.085 -8.775 -40.275 1.00 66.56 91 ALA A C 1
ATOM 754 O O . ALA A 1 91 ? 22.367 -9.251 -41.373 1.00 66.56 91 ALA A O 1
ATOM 755 N N . VAL A 1 92 ? 22.324 -7.492 -39.978 1.00 58.66 92 VAL A N 1
ATOM 756 C CA . VAL A 1 92 ? 23.031 -6.572 -40.890 1.00 58.66 92 VAL A CA 1
ATOM 757 C C . VAL A 1 92 ? 24.475 -7.038 -41.136 1.00 58.66 92 VAL A C 1
ATOM 759 O O . VAL A 1 92 ? 24.986 -6.878 -42.241 1.00 58.66 92 VAL A O 1
ATOM 762 N N . GLY A 1 93 ? 25.105 -7.696 -40.157 1.00 55.44 93 GLY A N 1
ATOM 763 C CA . GLY A 1 93 ? 26.409 -8.353 -40.311 1.00 55.44 93 GLY A CA 1
ATOM 764 C C . GLY A 1 93 ? 26.396 -9.707 -41.041 1.00 55.44 93 GLY A C 1
ATOM 765 O O . GLY A 1 93 ? 27.469 -10.216 -41.352 1.00 55.44 93 GLY A O 1
ATOM 766 N N . SER A 1 94 ? 25.224 -10.293 -41.325 1.00 48.53 94 SER A N 1
ATOM 767 C CA . SER A 1 94 ? 25.085 -11.662 -41.863 1.00 48.53 94 SER A CA 1
ATOM 768 C C . SER A 1 94 ? 24.339 -11.745 -43.199 1.00 48.53 94 SER A C 1
ATOM 770 O O . SER A 1 94 ? 23.860 -12.817 -43.559 1.00 48.53 94 SER A O 1
ATOM 772 N N . SER A 1 95 ? 24.239 -10.651 -43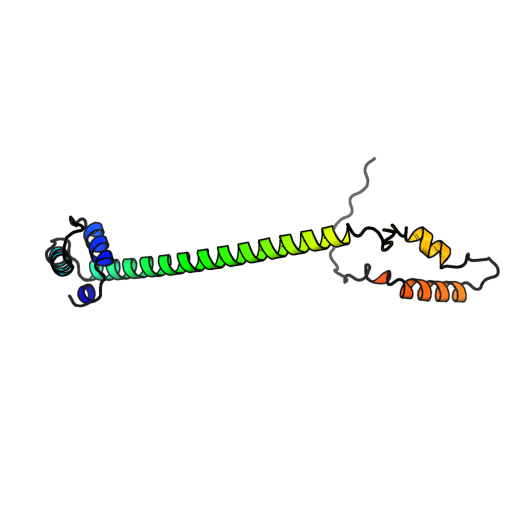.961 1.00 42.12 95 SER A N 1
ATOM 773 C CA . SER A 1 95 ? 23.759 -10.714 -45.347 1.00 42.12 95 SER A CA 1
ATOM 774 C C . SER A 1 95 ? 24.828 -11.357 -46.246 1.00 42.12 95 SER A C 1
ATOM 776 O O . SER A 1 95 ? 25.892 -10.757 -46.436 1.00 42.12 95 SER A O 1
ATOM 778 N N . PRO A 1 96 ? 24.591 -12.542 -46.844 1.00 50.88 96 PRO A N 1
ATOM 779 C CA . PRO A 1 96 ? 25.406 -12.996 -47.949 1.00 50.88 96 PRO A CA 1
ATOM 780 C C . PRO A 1 96 ? 24.902 -12.259 -49.192 1.00 50.88 96 PRO A C 1
ATOM 782 O O . PRO A 1 96 ? 23.821 -12.539 -49.702 1.00 50.88 96 PRO A O 1
ATOM 785 N N . ASN A 1 97 ? 25.719 -11.332 -49.690 1.00 49.91 97 ASN A N 1
ATOM 786 C CA . ASN A 1 97 ? 25.569 -10.696 -50.998 1.00 49.91 97 ASN A CA 1
ATOM 787 C C . ASN A 1 97 ? 24.593 -9.508 -51.101 1.00 49.91 97 ASN A C 1
ATOM 789 O O . ASN A 1 97 ? 23.679 -9.498 -51.917 1.00 49.91 97 ASN A O 1
ATOM 793 N N . LEU A 1 98 ? 24.903 -8.433 -50.382 1.00 44.31 98 LEU A N 1
ATOM 794 C CA . LEU A 1 98 ? 25.112 -7.122 -51.005 1.00 44.31 98 LEU A CA 1
ATOM 795 C C . LEU A 1 98 ? 26.425 -6.618 -50.418 1.00 44.31 98 LEU A C 1
ATOM 797 O O . LEU A 1 98 ? 26.549 -6.545 -49.200 1.00 44.31 98 LEU A O 1
ATOM 801 N N . GLY A 1 99 ? 27.423 -6.390 -51.271 1.00 42.66 99 GLY A N 1
ATOM 802 C CA . GLY A 1 99 ? 28.789 -6.051 -50.888 1.00 42.66 99 GLY A CA 1
ATOM 803 C C . GLY A 1 99 ? 28.879 -4.798 -50.022 1.00 42.66 99 GLY A C 1
ATOM 804 O O . GLY A 1 99 ? 29.246 -3.733 -50.503 1.00 42.66 99 GLY A O 1
ATOM 805 N N . ALA A 1 100 ? 28.651 -4.945 -48.721 1.00 42.38 100 ALA A N 1
ATOM 806 C CA . ALA A 1 100 ? 29.344 -4.176 -47.715 1.00 42.38 100 ALA A CA 1
ATOM 807 C C . ALA A 1 100 ? 30.763 -4.741 -47.684 1.00 42.38 100 ALA A C 1
ATOM 809 O O . ALA A 1 100 ? 31.141 -5.529 -46.818 1.00 42.38 100 ALA A O 1
ATOM 810 N N . SER A 1 101 ? 31.556 -4.336 -48.679 1.00 41.66 101 SER A N 1
ATOM 811 C CA . SER A 1 101 ? 32.964 -4.118 -48.416 1.00 41.66 101 SER A CA 1
ATOM 812 C C . SER A 1 101 ? 32.965 -3.209 -47.197 1.00 41.66 101 SER A C 1
ATOM 814 O O . SER A 1 101 ? 32.708 -2.012 -47.312 1.00 41.66 101 SER A O 1
ATOM 816 N N . ALA A 1 102 ? 33.161 -3.800 -46.017 1.00 46.62 102 ALA A N 1
ATOM 817 C CA . ALA A 1 102 ? 33.659 -3.120 -44.844 1.00 46.62 102 ALA A CA 1
ATOM 818 C C . ALA A 1 102 ? 35.053 -2.642 -45.229 1.00 46.62 102 ALA A C 1
ATOM 820 O O . ALA A 1 102 ? 36.085 -3.157 -44.807 1.00 46.62 102 ALA A O 1
ATOM 821 N N . SER A 1 103 ? 35.075 -1.660 -46.115 1.00 47.44 103 SER A N 1
ATOM 822 C CA . SER A 1 103 ? 36.179 -0.780 -46.241 1.00 47.44 103 SER A CA 1
ATOM 823 C C . SER A 1 103 ? 36.239 -0.138 -44.859 1.00 47.44 103 SER A C 1
ATOM 825 O O . SER A 1 103 ? 35.567 0.848 -44.568 1.00 47.44 103 SER A O 1
ATOM 827 N N . ASN A 1 104 ? 37.148 -0.659 -44.039 1.00 49.97 104 ASN A N 1
ATOM 828 C CA . ASN A 1 104 ? 38.326 0.143 -43.753 1.00 49.97 104 ASN A CA 1
ATOM 829 C C . ASN A 1 104 ? 38.698 0.885 -45.049 1.00 49.97 104 ASN A C 1
ATOM 831 O O . ASN A 1 104 ? 39.594 0.476 -45.783 1.00 49.97 104 ASN A O 1
ATOM 835 N N . VAL A 1 105 ? 37.926 1.924 -45.399 1.00 51.16 105 VAL A N 1
ATOM 836 C CA . VAL A 1 105 ? 38.380 2.944 -46.312 1.00 51.16 105 VAL A CA 1
ATOM 837 C C . VAL A 1 105 ? 39.416 3.568 -45.423 1.00 51.16 105 VAL A C 1
ATOM 839 O O . VAL A 1 105 ? 39.092 4.352 -44.535 1.00 51.16 105 VAL A O 1
ATOM 842 N N . ASN A 1 106 ? 40.639 3.064 -45.517 1.00 55.84 106 ASN A N 1
ATOM 843 C CA . ASN A 1 106 ? 41.762 3.734 -44.929 1.00 55.84 106 ASN A CA 1
ATOM 844 C C . ASN A 1 106 ? 41.651 5.150 -45.513 1.00 55.84 106 ASN A C 1
ATOM 846 O O . ASN A 1 106 ? 41.774 5.331 -46.724 1.00 55.84 106 ASN A O 1
ATOM 850 N N . ILE A 1 107 ? 41.205 6.103 -44.689 1.00 59.19 107 ILE A N 1
ATOM 851 C CA . ILE A 1 107 ? 40.783 7.432 -45.149 1.00 59.19 107 ILE A CA 1
ATOM 852 C C . ILE A 1 107 ? 41.956 8.076 -45.900 1.00 59.19 107 ILE A C 1
ATOM 854 O O . ILE A 1 107 ? 41.757 8.729 -46.918 1.00 59.19 107 ILE A O 1
ATOM 858 N N . GLU A 1 108 ? 43.184 7.751 -45.483 1.00 57.25 108 GLU A N 1
ATOM 859 C CA . GLU A 1 108 ? 44.435 8.050 -46.180 1.00 57.25 108 GLU A CA 1
ATOM 860 C C . GLU A 1 108 ? 44.429 7.573 -47.644 1.00 57.25 108 GLU A C 1
ATOM 862 O O . GLU A 1 108 ? 44.686 8.368 -48.543 1.00 57.25 108 GLU A O 1
ATOM 867 N N . THR A 1 109 ? 44.080 6.310 -47.918 1.00 60.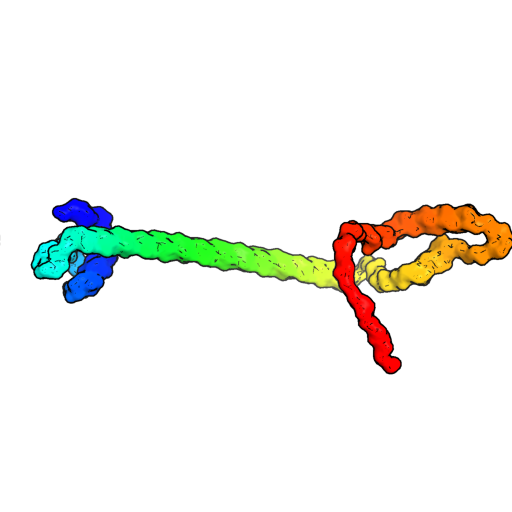81 109 THR A N 1
ATOM 868 C CA . THR A 1 109 ? 44.033 5.766 -49.290 1.00 60.81 109 THR A CA 1
ATOM 869 C C . THR A 1 109 ? 42.966 6.418 -50.167 1.00 60.81 109 THR A C 1
ATOM 871 O O . THR A 1 109 ? 43.189 6.590 -51.364 1.00 60.81 109 THR A O 1
ATOM 874 N N . HIS A 1 110 ? 41.826 6.819 -49.600 1.00 60.97 110 HIS A N 1
ATOM 875 C CA . HIS A 1 110 ? 40.746 7.435 -50.375 1.00 60.97 110 HIS A CA 1
ATOM 876 C C . HIS A 1 110 ? 40.992 8.921 -50.631 1.00 60.97 110 HIS A C 1
ATOM 878 O O . HIS A 1 110 ? 40.778 9.392 -51.747 1.00 60.97 110 HIS A O 1
ATOM 884 N N . ILE A 1 111 ? 41.549 9.642 -49.653 1.00 65.19 111 ILE A N 1
ATOM 885 C CA . ILE A 1 111 ? 41.995 11.027 -49.838 1.00 65.19 111 ILE A CA 1
ATOM 886 C C . ILE A 1 111 ? 43.105 11.086 -50.896 1.00 65.19 111 ILE A C 1
ATOM 888 O O . ILE A 1 111 ? 43.047 11.931 -51.784 1.00 65.19 111 ILE A O 1
ATOM 892 N N . GLN A 1 112 ? 44.070 10.159 -50.876 1.00 66.50 112 GLN A N 1
ATOM 893 C CA . GLN A 1 112 ? 45.137 10.103 -51.887 1.00 66.50 112 GLN A CA 1
ATOM 894 C C . GLN A 1 112 ? 44.630 9.809 -53.313 1.00 66.50 112 GLN A C 1
ATOM 896 O O . GLN A 1 112 ? 45.312 10.152 -54.278 1.00 66.50 112 GLN A O 1
ATOM 901 N N . GLN A 1 113 ? 43.465 9.169 -53.463 1.00 66.62 113 GLN A N 1
ATOM 902 C CA . GLN A 1 113 ? 42.826 8.930 -54.765 1.00 66.62 113 GLN A CA 1
ATOM 903 C C . GLN A 1 113 ? 41.966 10.112 -55.229 1.00 66.62 113 GLN A C 1
ATOM 905 O O . GLN A 1 113 ? 41.897 10.382 -56.426 1.00 66.62 113 GLN A O 1
ATOM 910 N N . LEU A 1 114 ? 41.302 10.800 -54.297 1.00 65.75 114 LEU A N 1
ATOM 911 C CA . LEU A 1 114 ? 40.381 11.901 -54.594 1.00 65.75 114 LEU A CA 1
ATOM 912 C C . LEU A 1 114 ? 41.081 13.246 -54.777 1.00 65.75 114 LEU A C 1
ATOM 914 O O . LEU A 1 114 ? 40.584 14.102 -55.509 1.00 65.75 114 LEU A O 1
ATOM 918 N N . VAL A 1 115 ? 42.223 13.441 -54.120 1.00 71.44 115 VAL A N 1
ATOM 919 C CA . VAL A 1 115 ? 43.004 14.671 -54.210 1.00 71.44 115 VAL A CA 1
ATOM 920 C C . VAL A 1 115 ? 44.097 14.472 -55.264 1.00 71.44 115 VAL A C 1
ATOM 922 O O . VAL A 1 115 ? 44.974 13.624 -55.082 1.00 71.44 115 VAL A O 1
ATOM 925 N N . PRO A 1 116 ? 44.077 15.229 -56.379 1.00 72.12 116 PRO A N 1
ATOM 926 C CA . PRO A 1 116 ? 45.146 15.182 -57.374 1.00 72.12 116 PRO A CA 1
ATOM 927 C C . PRO A 1 116 ? 46.510 15.442 -56.724 1.00 72.12 116 PRO A C 1
ATOM 929 O O . PRO A 1 116 ? 46.606 16.217 -55.784 1.00 72.12 116 PRO A O 1
ATOM 932 N N . LYS A 1 117 ? 47.598 14.839 -57.208 1.00 75.50 117 LYS A N 1
ATOM 933 C CA . LYS A 1 117 ? 48.926 15.128 -56.641 1.00 75.50 117 LYS A CA 1
ATOM 934 C C . LYS A 1 117 ? 49.330 16.561 -56.977 1.00 75.50 117 LYS A C 1
ATOM 936 O O . LYS A 1 117 ? 49.315 16.941 -58.147 1.00 75.50 117 LYS A O 1
ATOM 941 N N . PHE A 1 118 ? 49.716 17.335 -55.966 1.00 75.31 118 PHE A N 1
ATOM 942 C CA . PHE A 1 118 ? 50.229 18.682 -56.182 1.00 75.31 118 PHE A CA 1
ATOM 943 C C . PHE A 1 118 ? 51.491 18.632 -57.053 1.00 75.31 118 PHE A C 1
ATOM 945 O O . PHE A 1 118 ? 52.423 17.871 -56.785 1.00 75.31 118 PHE A O 1
ATOM 952 N N . THR A 1 119 ? 51.516 19.441 -58.109 1.00 72.00 119 THR A N 1
ATOM 953 C CA . THR A 1 119 ? 52.693 19.622 -58.964 1.00 72.00 119 THR A CA 1
ATOM 954 C C . THR A 1 119 ? 53.242 21.024 -58.738 1.00 72.00 119 THR A C 1
ATOM 956 O O . THR A 1 119 ? 52.470 21.944 -58.492 1.00 72.00 119 THR A O 1
ATOM 959 N N . ASN A 1 120 ? 54.556 21.232 -58.872 1.00 70.06 120 ASN A N 1
ATOM 960 C CA . ASN A 1 120 ? 55.171 22.565 -58.704 1.00 70.06 120 ASN A CA 1
ATOM 961 C C . ASN A 1 120 ? 54.710 23.603 -59.752 1.00 70.06 120 ASN A C 1
ATOM 963 O O . ASN A 1 120 ? 55.110 24.760 -59.695 1.00 70.06 120 ASN A O 1
ATOM 967 N N . THR A 1 121 ? 53.895 23.184 -60.720 1.00 68.75 121 THR A N 1
ATOM 968 C CA . THR A 1 121 ? 53.261 24.032 -61.734 1.00 68.75 121 THR A CA 1
ATOM 969 C C . THR A 1 121 ? 51.829 24.439 -61.376 1.00 68.75 121 THR A C 1
ATOM 971 O O . THR A 1 121 ? 51.242 25.261 -62.073 1.00 68.75 121 THR A O 1
ATOM 974 N N . SER A 1 122 ? 51.242 23.852 -60.331 1.00 72.50 122 SER A N 1
ATOM 975 C CA . SER A 1 122 ? 49.874 24.134 -59.891 1.00 72.50 122 SER A CA 1
ATOM 976 C C . SER A 1 122 ? 49.853 25.297 -58.898 1.00 72.50 122 SER A C 1
ATOM 978 O O . SER A 1 122 ? 50.667 25.347 -57.979 1.00 72.50 122 SER A O 1
ATOM 980 N N . ASP A 1 123 ? 48.901 26.216 -59.054 1.00 80.69 123 ASP A N 1
ATOM 981 C CA . ASP A 1 123 ? 48.670 27.289 -58.086 1.00 80.69 123 ASP A CA 1
ATOM 982 C C . ASP A 1 123 ? 48.171 26.714 -56.744 1.00 80.69 123 ASP A C 1
ATOM 984 O O . ASP A 1 123 ? 47.207 25.944 -56.692 1.00 80.69 123 ASP A O 1
ATOM 988 N N . ILE A 1 124 ? 48.854 27.083 -55.657 1.00 82.75 124 ILE A N 1
ATOM 989 C CA . ILE A 1 124 ? 48.608 26.582 -54.297 1.00 82.75 124 ILE A CA 1
ATOM 990 C C . ILE A 1 124 ? 47.203 26.937 -53.820 1.00 82.75 124 ILE A C 1
ATOM 992 O O . ILE A 1 124 ? 46.543 26.099 -53.207 1.00 82.75 124 ILE A O 1
ATOM 996 N N . ALA A 1 125 ? 46.730 28.148 -54.126 1.00 81.25 125 ALA A N 1
ATOM 997 C CA . ALA A 1 125 ? 45.409 28.591 -53.694 1.00 81.25 125 ALA A CA 1
ATOM 998 C C . ALA A 1 125 ? 44.311 27.730 -54.337 1.00 81.25 125 ALA A C 1
ATOM 1000 O O . ALA A 1 125 ? 43.439 27.200 -53.649 1.00 81.25 125 ALA A O 1
ATOM 1001 N N . SER A 1 126 ? 44.429 27.496 -55.645 1.00 80.06 126 SER A N 1
ATOM 1002 C CA . SER A 1 126 ? 43.510 26.649 -56.411 1.00 80.06 126 SER A CA 1
ATOM 1003 C C . SER A 1 126 ? 43.502 25.188 -55.930 1.00 80.06 126 SER A C 1
ATOM 1005 O O . SER A 1 126 ? 42.449 24.548 -55.878 1.00 80.06 126 SER A O 1
ATOM 1007 N N . TYR A 1 127 ? 44.664 24.653 -55.543 1.00 82.75 127 TYR A N 1
ATOM 1008 C CA . TYR A 1 127 ? 44.783 23.299 -54.998 1.00 82.75 127 TYR A CA 1
ATOM 1009 C C . TYR A 1 127 ? 44.092 23.146 -53.636 1.00 82.75 127 TYR A C 1
ATOM 1011 O O . TYR A 1 127 ? 43.346 22.188 -53.426 1.00 82.75 127 TYR A O 1
ATOM 1019 N N . LEU A 1 128 ? 44.310 24.098 -52.726 1.00 81.94 128 LEU A N 1
ATOM 1020 C CA . LEU A 1 128 ? 43.719 24.078 -51.387 1.00 81.94 128 LEU A CA 1
ATOM 1021 C C . LEU A 1 128 ? 42.194 24.220 -51.432 1.00 81.94 128 LEU A C 1
ATOM 1023 O O . LEU A 1 128 ? 41.499 23.497 -50.725 1.00 81.94 128 LEU A O 1
ATOM 1027 N N . GLN A 1 129 ? 41.672 25.064 -52.323 1.00 81.56 129 GLN A N 1
ATOM 1028 C CA . GLN A 1 129 ? 40.229 25.217 -52.513 1.00 81.56 129 GLN A CA 1
ATOM 1029 C C . GLN A 1 129 ? 39.574 23.940 -53.068 1.00 81.56 129 GLN A C 1
ATOM 1031 O O . GLN A 1 129 ? 38.475 23.561 -52.659 1.00 81.56 129 GLN A O 1
ATOM 1036 N N . LEU A 1 130 ? 40.243 23.241 -53.994 1.00 80.44 130 LEU A N 1
ATOM 1037 C CA . LEU A 1 130 ? 39.759 21.948 -54.480 1.00 80.44 130 LEU A CA 1
ATOM 1038 C C . LEU A 1 130 ? 39.782 20.903 -53.360 1.00 80.44 130 LEU A C 1
ATOM 1040 O O . LEU A 1 130 ? 38.815 20.162 -53.213 1.00 80.44 130 LEU A O 1
ATOM 1044 N N . PHE A 1 131 ? 40.857 20.860 -52.572 1.00 78.44 131 PHE A N 1
ATOM 1045 C CA . PHE A 1 131 ? 40.993 19.954 -51.434 1.00 78.44 131 PHE A CA 1
ATOM 1046 C C . PHE A 1 131 ? 39.883 20.156 -50.394 1.00 78.44 131 PHE A C 1
ATOM 1048 O O . PHE A 1 131 ? 39.252 19.187 -49.980 1.00 78.44 131 PHE A O 1
ATOM 1055 N N . GLU A 1 132 ? 39.605 21.404 -50.018 1.00 75.88 132 GLU A N 1
ATOM 1056 C CA . GLU A 1 132 ? 38.549 21.767 -49.068 1.00 75.88 132 GLU A CA 1
ATOM 1057 C C . GLU A 1 132 ? 37.183 21.238 -49.516 1.00 75.88 132 GLU A C 1
ATOM 1059 O O . GLU A 1 132 ? 36.534 20.495 -48.779 1.00 75.88 132 GLU A O 1
ATOM 1064 N N . ARG A 1 133 ? 36.808 21.490 -50.777 1.00 75.56 133 ARG A N 1
ATOM 1065 C CA . ARG A 1 133 ? 35.546 20.995 -51.341 1.00 75.56 133 ARG A CA 1
ATOM 1066 C C . ARG A 1 133 ? 35.457 19.465 -51.326 1.00 75.56 133 ARG A C 1
ATOM 1068 O O . ARG A 1 133 ? 34.389 18.913 -51.078 1.00 75.56 133 ARG A O 1
ATOM 1075 N N . GLN A 1 134 ? 36.560 18.761 -51.596 1.00 72.94 134 GLN A N 1
ATOM 1076 C CA . GLN A 1 134 ? 36.580 17.292 -51.537 1.00 72.94 134 GLN A CA 1
ATOM 1077 C C . GLN A 1 134 ? 36.414 16.788 -50.092 1.00 72.94 134 GLN A C 1
ATOM 1079 O O . GLN A 1 134 ? 35.668 15.839 -49.849 1.00 72.94 134 GLN A O 1
ATOM 1084 N N . CYS A 1 135 ? 37.035 17.451 -49.116 1.00 68.06 135 CYS A N 1
ATOM 1085 C CA . CYS A 1 135 ? 36.886 17.123 -47.697 1.00 68.06 135 CYS A CA 1
ATOM 1086 C C . CYS A 1 135 ? 35.461 17.370 -47.174 1.00 68.06 135 CYS A C 1
ATOM 1088 O O . CYS A 1 135 ? 34.952 16.562 -46.394 1.00 68.06 135 CYS A O 1
ATOM 1090 N N . GLU A 1 136 ? 34.795 18.433 -47.634 1.00 67.12 136 GLU A N 1
ATOM 1091 C CA . GLU A 1 136 ? 33.389 18.715 -47.315 1.00 67.12 136 GLU A CA 1
ATOM 1092 C C . GLU A 1 136 ? 32.455 17.615 -47.832 1.00 67.12 136 GLU A C 1
ATOM 1094 O O . GLU A 1 136 ? 31.596 17.136 -47.091 1.00 67.12 136 GLU A O 1
ATOM 1099 N N . THR A 1 137 ? 32.657 17.143 -49.069 1.00 62.34 137 THR A N 1
ATOM 1100 C CA . THR A 1 137 ? 31.822 16.070 -49.644 1.00 62.34 137 THR A CA 1
ATOM 1101 C C . THR A 1 137 ? 31.936 14.737 -48.903 1.00 62.34 137 THR A C 1
ATOM 1103 O O . THR A 1 137 ? 31.009 13.931 -48.951 1.00 62.34 137 THR A O 1
ATOM 1106 N N . LEU A 1 138 ? 33.040 14.511 -48.186 1.00 60.12 138 LEU A N 1
ATOM 1107 C CA . LEU A 1 138 ? 33.283 13.295 -47.409 1.00 60.12 138 LEU A CA 1
ATOM 1108 C C . LEU A 1 138 ? 32.769 13.377 -45.957 1.00 60.12 138 LEU A C 1
ATOM 1110 O O . LEU A 1 138 ? 32.915 12.408 -45.215 1.00 60.12 138 LEU A O 1
ATOM 1114 N N . ASN A 1 139 ? 32.166 14.499 -45.534 1.00 58.06 139 ASN A N 1
ATOM 1115 C CA . ASN A 1 139 ? 31.621 14.709 -44.182 1.00 58.06 139 ASN A CA 1
ATOM 1116 C C . ASN A 1 139 ? 32.632 14.437 -43.035 1.00 58.06 139 ASN A C 1
ATOM 1118 O O . ASN A 1 139 ? 32.251 14.062 -41.926 1.00 58.06 139 ASN A O 1
ATOM 1122 N N . VAL A 1 140 ? 33.935 14.627 -43.287 1.00 55.25 140 VAL A N 1
ATOM 1123 C CA . VAL A 1 140 ? 35.033 14.299 -42.346 1.00 55.25 140 VAL A CA 1
ATOM 1124 C C . VAL A 1 140 ? 35.150 15.312 -41.190 1.00 55.25 140 VAL A C 1
ATOM 1126 O O . VAL A 1 140 ? 35.699 14.997 -40.137 1.00 55.25 140 VAL A O 1
ATOM 1129 N N . LEU A 1 141 ? 34.581 16.514 -41.327 1.00 48.56 141 LEU A N 1
ATOM 1130 C CA . LEU A 1 141 ? 34.672 17.590 -40.326 1.00 48.56 141 LEU A CA 1
ATOM 1131 C C . LEU A 1 141 ? 33.698 17.464 -39.138 1.00 48.56 141 LEU A C 1
ATOM 1133 O O . LEU A 1 141 ? 33.838 18.201 -38.164 1.00 48.56 141 LEU A O 1
ATOM 1137 N N . GLY A 1 142 ? 32.766 16.504 -39.155 1.00 44.38 142 GLY A N 1
ATOM 1138 C CA . GLY A 1 142 ? 31.802 16.297 -38.062 1.00 44.38 142 GLY A CA 1
ATOM 1139 C C . GLY A 1 142 ? 32.400 15.809 -36.733 1.00 44.38 142 GLY A C 1
ATOM 1140 O O . GLY A 1 142 ? 31.684 15.744 -35.738 1.00 44.38 142 GLY A O 1
ATOM 1141 N N . TYR A 1 143 ? 33.695 15.477 -36.688 1.00 45.06 143 TYR A N 1
ATOM 1142 C CA . TYR A 1 143 ? 34.363 14.946 -35.491 1.00 45.06 143 TYR A CA 1
ATOM 1143 C C . TYR A 1 143 ? 35.268 15.951 -34.759 1.00 45.06 143 TYR A C 1
ATOM 1145 O O . TYR A 1 143 ? 35.812 15.600 -33.714 1.00 45.06 143 TYR A O 1
ATOM 1153 N N . PHE A 1 144 ? 35.441 17.183 -35.261 1.00 40.94 144 PHE A N 1
ATOM 1154 C CA . PHE A 1 144 ? 36.408 18.141 -34.691 1.00 40.94 144 PHE A CA 1
ATOM 1155 C C . PHE A 1 144 ? 35.802 19.386 -34.030 1.00 40.94 144 PHE A C 1
ATOM 1157 O O . PHE A 1 144 ? 36.544 20.245 -33.558 1.00 40.94 144 PHE A O 1
ATOM 1164 N N . THR A 1 145 ? 34.477 19.494 -33.932 1.00 40.16 145 THR A N 1
ATOM 1165 C CA . THR A 1 145 ? 33.835 20.606 -33.217 1.00 40.16 145 THR A CA 1
ATOM 1166 C C . THR A 1 145 ? 33.216 20.125 -31.909 1.00 40.16 145 THR A C 1
ATOM 1168 O O . THR A 1 145 ? 32.030 19.809 -31.848 1.00 40.16 145 THR A O 1
ATOM 1171 N N . SER A 1 146 ? 34.026 20.114 -30.851 1.00 34.16 146 SER A N 1
ATOM 1172 C CA . SER A 1 146 ? 33.545 20.255 -29.473 1.00 34.16 146 SER A CA 1
ATOM 1173 C C . SER A 1 146 ? 34.069 21.581 -28.909 1.00 34.16 146 SER A C 1
ATOM 1175 O O . SER A 1 146 ? 35.172 21.996 -29.271 1.00 34.16 146 SER A O 1
ATOM 1177 N N . PRO A 1 147 ? 33.275 22.280 -28.083 1.00 43.03 147 PRO A N 1
ATOM 1178 C CA . PRO A 1 147 ? 33.478 23.684 -27.764 1.00 43.03 147 PRO A CA 1
ATOM 1179 C C . PRO A 1 147 ? 34.624 23.898 -26.773 1.00 43.03 147 PRO A C 1
ATOM 1181 O O . PRO A 1 147 ? 34.894 23.069 -25.904 1.00 43.03 147 PRO A O 1
ATOM 1184 N N . THR A 1 148 ? 35.249 25.064 -26.908 1.00 47.34 148 THR A N 1
ATOM 1185 C CA . THR A 1 148 ? 36.131 25.731 -25.952 1.00 47.34 148 THR A CA 1
ATOM 1186 C C . THR A 1 148 ? 35.692 25.512 -24.505 1.00 47.34 148 THR A C 1
ATOM 1188 O O . THR A 1 148 ? 34.602 25.928 -24.117 1.00 47.34 148 THR A O 1
ATOM 1191 N N . ASN A 1 149 ? 36.572 24.931 -23.693 1.00 38.97 149 ASN A N 1
ATOM 1192 C CA . ASN A 1 149 ? 36.543 25.120 -22.251 1.00 38.97 149 ASN A CA 1
ATOM 1193 C C . ASN A 1 149 ? 37.962 25.462 -21.799 1.00 38.97 149 ASN A C 1
ATOM 1195 O O . ASN A 1 149 ? 38.868 24.630 -21.855 1.00 38.97 149 ASN A O 1
ATOM 1199 N N . GLU A 1 150 ? 38.145 26.727 -21.431 1.00 43.69 150 GLU A N 1
ATOM 1200 C CA . GLU A 1 150 ? 39.320 27.193 -20.715 1.00 43.69 150 GLU A CA 1
ATOM 1201 C C . GLU A 1 150 ? 39.381 26.503 -19.348 1.00 43.69 150 GLU A C 1
ATOM 1203 O O . GLU A 1 150 ? 38.384 26.407 -18.634 1.00 43.69 150 GLU A O 1
ATOM 1208 N N . GLY A 1 151 ? 40.558 26.001 -18.998 1.00 38.22 151 GLY A N 1
ATOM 1209 C CA . GLY A 1 151 ? 40.804 25.319 -17.738 1.00 38.22 151 GLY A CA 1
ATOM 1210 C C . GLY A 1 151 ? 42.254 24.875 -17.679 1.00 38.22 151 GLY A C 1
ATOM 1211 O O . GLY A 1 151 ? 42.614 23.821 -18.194 1.00 38.22 151 GLY A O 1
ATOM 1212 N N . GLU A 1 152 ? 43.086 25.733 -17.098 1.00 40.19 152 GLU A N 1
ATOM 1213 C CA . GLU A 1 152 ? 44.449 25.449 -16.656 1.00 40.19 152 GLU A CA 1
ATOM 1214 C C . GLU A 1 152 ? 44.558 24.058 -15.999 1.00 40.19 152 GLU A C 1
ATOM 1216 O O . GLU A 1 152 ? 43.665 23.664 -15.258 1.00 40.19 152 GLU A O 1
ATOM 1221 N N . PHE A 1 153 ? 45.650 23.321 -16.238 1.00 37.91 153 PHE A N 1
ATOM 1222 C CA . PHE A 1 153 ? 46.584 22.891 -15.184 1.00 37.91 153 PHE A CA 1
ATOM 1223 C C . PHE A 1 153 ? 47.736 22.032 -15.746 1.00 37.91 153 PHE A C 1
ATOM 1225 O O . PHE A 1 153 ? 47.551 20.997 -16.377 1.00 37.91 153 PHE A O 1
ATOM 1232 N N . GLN A 1 154 ? 48.941 22.506 -15.429 1.00 37.22 154 GLN A N 1
ATOM 1233 C CA . GLN A 1 154 ? 50.212 21.808 -15.225 1.00 37.22 154 GLN A CA 1
ATOM 1234 C C . GLN A 1 154 ? 50.796 20.858 -16.288 1.00 37.22 154 GLN A C 1
ATOM 1236 O O . GLN A 1 154 ? 50.471 19.679 -16.406 1.00 37.22 154 GLN A O 1
ATOM 1241 N N . ARG A 1 155 ? 51.877 21.364 -16.899 1.00 43.06 155 ARG A N 1
ATOM 1242 C CA . ARG A 1 155 ? 53.003 20.578 -17.418 1.00 43.06 155 ARG A CA 1
ATOM 1243 C C . ARG A 1 155 ? 53.506 19.568 -16.377 1.00 43.06 155 ARG A C 1
ATOM 1245 O O . ARG A 1 155 ? 53.764 19.952 -15.238 1.00 43.06 155 ARG A O 1
ATOM 1252 N N . GLN A 1 156 ? 53.822 18.353 -16.822 1.00 37.66 156 GLN A N 1
ATOM 1253 C CA . GLN A 1 156 ? 54.901 17.551 -16.239 1.00 37.66 156 GLN A CA 1
ATOM 1254 C C . GLN A 1 156 ? 55.858 17.072 -17.347 1.00 37.66 156 GLN A C 1
ATOM 1256 O O . GLN A 1 156 ? 55.398 16.753 -18.447 1.00 37.66 156 GLN A O 1
ATOM 1261 N N . PRO A 1 157 ? 57.184 17.081 -17.111 1.00 46.16 157 PRO A N 1
ATOM 1262 C CA . PRO A 1 157 ? 58.179 16.719 -18.114 1.00 46.16 157 PRO A CA 1
ATOM 1263 C C . PRO A 1 157 ? 58.275 15.200 -18.321 1.00 46.16 157 PRO A C 1
ATOM 1265 O O . PRO A 1 157 ? 58.099 14.411 -17.394 1.00 46.16 157 PRO A O 1
ATOM 1268 N N . ARG A 1 158 ? 58.602 14.815 -19.562 1.00 35.38 158 ARG A N 1
ATOM 1269 C CA . ARG A 1 158 ? 59.027 13.464 -19.959 1.00 35.38 158 ARG A CA 1
ATOM 1270 C C . ARG A 1 158 ? 60.204 12.998 -19.100 1.00 35.38 158 ARG A C 1
ATOM 1272 O O . ARG A 1 158 ? 61.199 13.713 -19.019 1.00 35.38 158 ARG A O 1
ATOM 1279 N N . ASN A 1 159 ? 60.119 11.773 -18.589 1.00 42.38 159 ASN A N 1
ATOM 1280 C CA . ASN A 1 159 ? 61.284 10.997 -18.181 1.00 42.38 159 ASN A CA 1
ATOM 1281 C C . ASN A 1 159 ? 61.474 9.805 -19.127 1.00 42.38 159 ASN A C 1
ATOM 1283 O O . ASN A 1 159 ? 60.520 9.074 -19.391 1.00 42.38 159 ASN A O 1
ATOM 1287 N N . ASN A 1 160 ? 62.743 9.657 -19.520 1.00 42.59 160 ASN A N 1
ATOM 1288 C CA . ASN A 1 160 ? 63.436 8.578 -20.230 1.00 42.59 160 ASN A CA 1
ATOM 1289 C C . ASN A 1 160 ? 63.120 8.343 -21.712 1.00 42.59 160 ASN A C 1
ATOM 1291 O O . ASN A 1 160 ? 62.180 7.587 -22.031 1.00 42.59 160 ASN A O 1
#

Secondary structure (DSSP, 8-state):
--HHHHS-HHHHHHHHHHTT----TT--HHHHHHHHHTSTT--HHHHHHHHHHHHHHHHHHHHHHHHHHHHHHHHHHHHHHHHHHHHHHHHHTT-SSS--------HHHHHHHHSPPP-TTS-HHHHHHHHHHHHHHTTGGGGS----------------